Protein AF-A0A6L7U5I7-F1 (afdb_monomer_lite)

Sequence (138 aa):
MARIGSKPTKVTRILHSRALNRSKYDRLVEIAALCGRVRGDAWQRCSGWSTAQQSPREIRDDWMAEGYDWHGLPARLGRATLLDALGDIHACREAAKVPVKKAVWRRTEGDEEERHRLYSLLKQNRWTEDSFLHRHMR

Structure (mmCIF, N/CA/C/O backbone):
data_AF-A0A6L7U5I7-F1
#
_entry.id   AF-A0A6L7U5I7-F1
#
loop_
_atom_site.group_PDB
_atom_site.id
_atom_site.type_symbol
_atom_site.label_atom_id
_atom_site.label_alt_id
_atom_site.label_comp_id
_atom_site.label_asym_id
_atom_site.label_entity_id
_atom_site.label_seq_id
_atom_site.pdbx_PDB_ins_code
_atom_site.Cartn_x
_atom_site.Cartn_y
_atom_site.Cartn_z
_atom_site.occupancy
_atom_site.B_iso_or_equiv
_atom_site.auth_seq_id
_atom_site.auth_comp_id
_atom_site.auth_asym_id
_atom_site.auth_atom_id
_atom_site.pdbx_PDB_model_num
ATOM 1 N N . MET A 1 1 ? -33.440 18.076 3.653 1.00 36.06 1 MET A N 1
ATOM 2 C CA . MET A 1 1 ? -31.994 18.036 3.326 1.00 36.06 1 MET A CA 1
ATOM 3 C C . MET A 1 1 ? -31.671 16.696 2.674 1.00 36.06 1 MET A C 1
ATOM 5 O O . MET A 1 1 ? -31.492 15.711 3.378 1.00 36.06 1 MET A O 1
ATOM 9 N N . ALA A 1 2 ? -31.672 16.627 1.341 1.00 35.25 2 ALA A N 1
ATOM 10 C CA . ALA A 1 2 ? -31.370 15.395 0.612 1.00 35.25 2 ALA A CA 1
ATOM 11 C C . ALA A 1 2 ? -29.850 15.264 0.427 1.00 35.25 2 ALA A C 1
ATOM 13 O O . ALA A 1 2 ? -29.221 16.131 -0.178 1.00 35.25 2 ALA A O 1
ATOM 14 N N . ARG A 1 3 ? -29.248 14.197 0.967 1.00 42.97 3 ARG A N 1
ATOM 15 C CA . ARG A 1 3 ? -27.850 13.849 0.684 1.00 42.97 3 ARG A CA 1
ATOM 16 C C . ARG A 1 3 ? -27.794 13.260 -0.722 1.00 42.97 3 ARG A C 1
ATOM 18 O O . ARG A 1 3 ? -28.278 12.155 -0.946 1.00 42.97 3 ARG A O 1
ATOM 25 N N . ILE A 1 4 ? -27.207 13.995 -1.662 1.00 44.28 4 ILE A N 1
ATOM 26 C CA . ILE A 1 4 ? -26.856 13.460 -2.977 1.00 44.28 4 ILE A CA 1
ATOM 27 C C . ILE A 1 4 ? -25.703 12.481 -2.751 1.00 44.28 4 ILE A C 1
ATOM 29 O O . ILE A 1 4 ? -24.557 12.877 -2.549 1.00 44.28 4 ILE A O 1
ATOM 33 N N . GLY A 1 5 ? -26.022 11.188 -2.729 1.00 47.69 5 GLY A N 1
ATOM 34 C CA . GLY A 1 5 ? -25.027 10.136 -2.869 1.00 47.69 5 GLY A CA 1
ATOM 35 C C . GLY A 1 5 ? -24.395 10.262 -4.250 1.00 47.69 5 GLY A C 1
ATOM 36 O O . GLY A 1 5 ? -25.000 9.872 -5.247 1.00 47.69 5 GLY A O 1
ATOM 37 N N . SER A 1 6 ? -23.203 10.856 -4.315 1.00 52.31 6 SER A N 1
ATOM 38 C CA . SER A 1 6 ? -22.386 10.860 -5.526 1.00 52.31 6 SER A CA 1
ATOM 39 C C . SER A 1 6 ? -22.145 9.410 -5.951 1.00 52.31 6 SER A C 1
ATOM 41 O O . SER A 1 6 ? -21.564 8.626 -5.195 1.00 52.31 6 SER A O 1
ATOM 43 N N . LYS A 1 7 ? -22.631 9.030 -7.140 1.00 53.38 7 LYS A N 1
ATOM 44 C CA . LYS A 1 7 ? -22.275 7.749 -7.763 1.00 53.38 7 LYS A CA 1
ATOM 45 C C . LYS A 1 7 ? -20.746 7.694 -7.887 1.00 53.38 7 LYS A C 1
ATOM 47 O O . LYS A 1 7 ? -20.166 8.688 -8.321 1.00 53.38 7 LYS A O 1
ATOM 52 N N . PRO A 1 8 ? -20.086 6.564 -7.574 1.00 54.03 8 PRO A N 1
ATOM 53 C CA . PRO A 1 8 ? -18.660 6.426 -7.829 1.00 54.03 8 PRO A CA 1
ATOM 54 C C . PRO A 1 8 ? -18.417 6.596 -9.332 1.00 54.03 8 PRO A C 1
ATOM 56 O O . PRO A 1 8 ? -18.853 5.782 -10.148 1.00 54.03 8 PRO A O 1
ATOM 59 N N . THR A 1 9 ? -17.777 7.696 -9.714 1.00 59.50 9 THR A N 1
ATOM 60 C CA . THR A 1 9 ? -17.374 7.952 -11.094 1.00 59.50 9 THR A CA 1
ATOM 61 C C . THR A 1 9 ? -16.351 6.889 -11.480 1.00 59.50 9 THR A C 1
ATOM 63 O O . THR A 1 9 ? -15.383 6.675 -10.755 1.00 59.50 9 THR A O 1
ATOM 66 N N . LYS A 1 10 ? -16.536 6.200 -12.614 1.00 52.00 10 LYS A N 1
ATOM 67 C CA . LYS A 1 10 ? -15.480 5.346 -13.180 1.00 52.00 10 LYS A CA 1
ATOM 68 C C . LYS A 1 10 ? -14.262 6.234 -13.461 1.00 52.00 10 LYS A C 1
ATOM 70 O O . LYS A 1 10 ? -14.295 7.040 -14.383 1.00 52.00 10 LYS A O 1
ATOM 75 N N . VAL A 1 11 ? -13.201 6.086 -12.667 1.00 64.94 11 VAL A N 1
ATOM 76 C CA . VAL A 1 11 ? -11.948 6.862 -12.788 1.00 64.94 11 VAL A CA 1
ATOM 77 C C . VAL A 1 11 ? -10.936 6.160 -13.709 1.00 64.94 11 VAL A C 1
ATOM 79 O O . VAL A 1 11 ? -9.764 6.514 -13.757 1.00 64.94 11 VAL A O 1
ATOM 82 N N . THR A 1 12 ? -11.352 5.141 -14.464 1.00 60.22 12 THR A N 1
ATOM 83 C CA . THR A 1 12 ? -10.451 4.449 -15.393 1.00 60.22 12 THR A CA 1
ATOM 84 C C . THR A 1 12 ? -10.320 5.258 -16.678 1.00 60.22 12 THR A C 1
ATOM 86 O O . THR A 1 12 ? -11.239 5.303 -17.495 1.00 60.22 12 THR A O 1
ATOM 89 N N . ARG A 1 13 ? -9.165 5.902 -16.867 1.00 68.00 13 ARG A N 1
ATOM 90 C CA . ARG A 1 13 ? -8.822 6.600 -18.109 1.00 68.00 13 ARG A CA 1
ATOM 91 C C . ARG A 1 13 ? -8.055 5.646 -19.023 1.00 68.00 13 ARG A C 1
ATOM 93 O O . ARG A 1 13 ? -6.892 5.351 -18.774 1.00 68.00 13 ARG A O 1
ATOM 100 N N . ILE A 1 14 ? -8.712 5.168 -20.076 1.00 79.12 14 ILE A N 1
ATOM 101 C CA . ILE A 1 14 ? -8.058 4.404 -21.143 1.00 79.12 14 ILE A CA 1
ATOM 102 C C . ILE A 1 14 ? -7.525 5.408 -22.165 1.00 79.12 14 ILE A C 1
ATOM 104 O O . ILE A 1 14 ? -8.276 6.238 -22.676 1.00 79.12 14 ILE A O 1
ATOM 108 N N . LEU A 1 15 ? -6.221 5.361 -22.429 1.00 77.94 15 LEU A N 1
ATOM 109 C CA . LEU A 1 15 ? -5.571 6.206 -23.425 1.00 77.94 15 LEU A CA 1
ATOM 110 C C . LEU A 1 15 ? -5.318 5.389 -24.690 1.00 77.94 15 LEU A C 1
ATOM 112 O O . LEU A 1 15 ? -4.795 4.279 -24.629 1.00 77.94 15 LEU A O 1
ATOM 116 N N . HIS A 1 16 ? -5.662 5.965 -25.836 1.00 82.12 16 HIS A N 1
ATOM 117 C CA . HIS A 1 16 ? -5.395 5.382 -27.144 1.00 82.12 16 HIS A CA 1
ATOM 118 C C . HIS A 1 16 ? -4.347 6.220 -27.871 1.00 82.12 16 HIS A C 1
ATOM 120 O O . HIS A 1 16 ? -4.331 7.446 -27.762 1.00 82.12 16 HIS A O 1
ATOM 126 N N . SER A 1 17 ? -3.485 5.557 -28.638 1.00 83.19 17 SER A N 1
ATOM 127 C CA . SER A 1 17 ? -2.568 6.222 -29.563 1.00 83.19 17 SER A CA 1
ATOM 128 C C . SER A 1 17 ? -2.977 5.902 -30.998 1.00 83.19 17 SER A C 1
ATOM 130 O O . SER A 1 17 ? -3.381 4.780 -31.302 1.00 83.19 17 SER A O 1
ATOM 132 N N . ARG A 1 18 ? -2.891 6.894 -31.889 1.00 86.62 18 ARG A N 1
ATOM 133 C CA . ARG A 1 18 ? -3.095 6.709 -33.330 1.00 86.62 18 ARG A CA 1
ATOM 134 C C . ARG A 1 18 ? -1.729 6.628 -34.004 1.00 86.62 18 ARG A C 1
ATOM 136 O O . ARG A 1 18 ? -0.895 7.497 -33.773 1.00 86.62 18 ARG A O 1
ATOM 143 N N . ALA A 1 19 ? -1.523 5.605 -34.835 1.00 86.50 19 ALA A N 1
ATOM 144 C CA . ALA A 1 19 ? -0.299 5.410 -35.622 1.00 86.50 19 ALA A CA 1
ATOM 145 C C . ALA A 1 19 ? 1.002 5.380 -34.787 1.00 86.50 19 ALA A C 1
ATOM 147 O O . ALA A 1 19 ? 2.009 5.996 -35.142 1.00 86.50 19 ALA A O 1
ATOM 148 N N . LEU A 1 20 ? 1.000 4.662 -33.659 1.00 88.94 20 LEU A N 1
ATOM 149 C CA . LEU A 1 20 ? 2.219 4.440 -32.886 1.00 88.94 20 LEU A CA 1
ATOM 150 C C . LEU A 1 20 ? 3.176 3.534 -33.673 1.00 88.94 20 LEU A C 1
ATOM 152 O O . LEU A 1 20 ? 2.856 2.384 -33.960 1.00 88.94 20 LEU A O 1
ATOM 156 N N . ASN A 1 21 ? 4.358 4.053 -34.013 1.00 93.44 21 ASN A N 1
ATOM 157 C CA . ASN A 1 21 ? 5.415 3.251 -34.630 1.00 93.44 21 ASN A CA 1
ATOM 158 C C . ASN A 1 21 ? 5.824 2.104 -33.686 1.00 93.44 21 ASN A C 1
ATOM 160 O O . ASN A 1 21 ? 5.936 2.304 -32.473 1.00 93.44 21 ASN A O 1
ATOM 164 N N . ARG A 1 22 ? 6.103 0.933 -34.264 1.00 93.12 22 ARG A N 1
ATOM 165 C CA . ARG A 1 22 ? 6.577 -0.264 -33.577 1.00 93.12 22 ARG A CA 1
ATOM 166 C C . ARG A 1 22 ? 7.709 0.006 -32.585 1.00 93.12 22 ARG A C 1
ATOM 168 O O . ARG A 1 22 ? 7.569 -0.361 -31.428 1.00 93.12 22 ARG A O 1
ATOM 175 N N . SER A 1 23 ? 8.750 0.744 -32.970 1.00 94.50 23 SER A N 1
ATOM 176 C CA . SER A 1 23 ? 9.875 1.023 -32.060 1.00 94.50 23 SER A CA 1
ATOM 177 C C . SER A 1 23 ? 9.457 1.824 -30.819 1.00 94.50 23 SER A C 1
ATOM 179 O O . SER A 1 23 ? 9.984 1.614 -29.730 1.00 94.50 23 SER A O 1
ATOM 181 N N . LYS A 1 24 ? 8.478 2.734 -30.952 1.00 93.56 24 LYS A N 1
ATOM 182 C CA . LYS A 1 24 ? 7.933 3.478 -29.804 1.00 93.56 24 LYS A CA 1
ATOM 183 C C . LYS A 1 24 ? 7.088 2.573 -28.913 1.00 93.56 24 LYS A C 1
ATOM 185 O O . LYS A 1 24 ? 7.149 2.702 -27.695 1.00 93.56 24 LYS A O 1
ATOM 190 N N . TYR A 1 25 ? 6.308 1.678 -29.515 1.00 93.62 25 TYR A N 1
ATOM 191 C CA . TYR A 1 25 ? 5.539 0.680 -28.781 1.00 93.62 25 TYR A CA 1
ATOM 192 C C . TYR A 1 25 ? 6.453 -0.236 -27.967 1.00 93.62 25 TYR A C 1
ATOM 194 O O . TYR A 1 25 ? 6.255 -0.360 -26.762 1.00 93.62 25 TYR A O 1
ATOM 202 N N . ASP A 1 26 ? 7.490 -0.794 -28.590 1.00 95.25 26 ASP A N 1
ATOM 203 C CA . ASP A 1 26 ? 8.433 -1.693 -27.921 1.00 95.25 26 ASP A CA 1
ATOM 204 C C . ASP A 1 26 ? 9.110 -0.987 -26.731 1.00 95.25 26 ASP A C 1
ATOM 206 O O . ASP A 1 26 ? 9.190 -1.545 -25.636 1.00 95.25 26 ASP A O 1
ATOM 210 N N . ARG A 1 27 ? 9.475 0.296 -26.886 1.00 94.75 27 ARG A N 1
ATOM 211 C CA . ARG A 1 27 ? 10.011 1.103 -25.779 1.00 94.75 27 ARG A CA 1
ATOM 212 C C . ARG A 1 27 ? 9.003 1.324 -24.646 1.00 94.75 27 ARG A C 1
ATOM 214 O O . ARG A 1 27 ? 9.389 1.323 -23.480 1.00 94.75 27 ARG A O 1
ATOM 221 N N . LEU A 1 28 ? 7.721 1.529 -24.955 1.00 93.75 28 LEU A N 1
ATOM 222 C CA . LEU A 1 28 ? 6.676 1.657 -23.931 1.00 93.75 28 LEU A CA 1
ATOM 223 C C . LEU A 1 28 ? 6.440 0.339 -23.190 1.00 93.75 28 LEU A C 1
ATOM 225 O O . LEU A 1 28 ? 6.240 0.366 -21.978 1.00 93.75 28 LEU A O 1
ATOM 229 N N . VAL A 1 29 ? 6.487 -0.797 -23.892 1.00 95.25 29 VAL A N 1
ATOM 230 C CA . VAL A 1 29 ? 6.391 -2.131 -23.280 1.00 95.25 29 VAL A CA 1
ATOM 231 C C . VAL A 1 29 ? 7.548 -2.358 -22.312 1.00 95.25 29 VAL A C 1
ATOM 233 O O . VAL A 1 29 ? 7.322 -2.788 -21.181 1.00 95.25 29 VAL A O 1
ATOM 236 N N . GLU A 1 30 ? 8.769 -2.006 -22.714 1.00 96.69 30 GLU A N 1
ATOM 237 C CA . GLU A 1 30 ? 9.942 -2.083 -21.845 1.00 96.69 30 GLU A CA 1
ATOM 238 C C . GLU A 1 30 ? 9.760 -1.216 -20.591 1.00 96.69 30 GLU A C 1
ATOM 240 O O . GLU A 1 30 ? 9.848 -1.724 -19.475 1.00 96.69 30 GLU A O 1
ATOM 245 N N . ILE A 1 31 ? 9.406 0.065 -20.755 1.00 96.75 31 ILE A N 1
ATOM 246 C CA . ILE A 1 31 ? 9.137 0.980 -19.633 1.00 96.75 31 ILE A CA 1
ATOM 247 C C . ILE A 1 31 ? 8.051 0.415 -18.707 1.00 96.75 31 ILE A C 1
ATOM 249 O O . ILE A 1 31 ? 8.205 0.457 -17.488 1.00 96.75 31 ILE A O 1
ATOM 253 N N . ALA A 1 32 ? 6.974 -0.146 -19.260 1.00 96.06 32 ALA A N 1
ATOM 254 C CA . ALA A 1 32 ? 5.896 -0.740 -18.476 1.00 96.06 32 ALA A CA 1
ATOM 255 C C . ALA A 1 32 ? 6.371 -1.949 -17.652 1.00 96.06 32 ALA A C 1
ATOM 257 O O . ALA A 1 32 ? 5.946 -2.106 -16.504 1.00 96.06 32 ALA A O 1
ATOM 258 N N . ALA A 1 33 ? 7.274 -2.769 -18.197 1.00 97.88 33 ALA A N 1
ATOM 259 C CA . ALA A 1 33 ? 7.893 -3.873 -17.470 1.00 97.88 33 ALA A CA 1
ATOM 260 C C . ALA A 1 33 ? 8.771 -3.368 -16.311 1.00 97.88 33 ALA A C 1
ATOM 262 O O . ALA A 1 33 ? 8.673 -3.892 -15.200 1.00 97.88 33 ALA A O 1
ATOM 263 N N . LEU A 1 34 ? 9.559 -2.305 -16.525 1.00 98.12 34 LEU A N 1
ATOM 264 C CA . LEU A 1 34 ? 10.345 -1.667 -15.461 1.00 98.12 34 LEU A CA 1
ATOM 265 C C . LEU A 1 34 ? 9.441 -1.087 -14.358 1.00 98.12 34 LEU A C 1
ATOM 267 O O . LEU A 1 34 ? 9.670 -1.328 -13.174 1.00 98.12 34 LEU A O 1
ATOM 271 N N . CYS A 1 35 ? 8.359 -0.394 -14.733 1.00 98.12 35 CYS A N 1
ATOM 272 C CA . CYS A 1 35 ? 7.345 0.081 -13.787 1.00 98.12 35 CYS A CA 1
ATOM 273 C C . CYS A 1 35 ? 6.694 -1.084 -13.024 1.00 98.12 35 CYS A C 1
ATOM 275 O O . CYS A 1 35 ? 6.338 -0.950 -11.856 1.00 98.12 35 CYS A O 1
ATOM 277 N N . GLY A 1 36 ? 6.526 -2.240 -13.674 1.00 97.94 36 GLY A N 1
ATOM 278 C CA . GLY A 1 36 ? 6.086 -3.480 -13.038 1.00 97.94 36 GLY A CA 1
ATOM 279 C C . GLY A 1 36 ? 7.004 -3.928 -11.901 1.00 97.94 36 GLY A C 1
ATOM 280 O O . GLY A 1 36 ? 6.495 -4.315 -10.853 1.00 97.94 36 GLY A O 1
ATOM 281 N N . ARG A 1 37 ? 8.327 -3.805 -12.065 1.00 98.25 37 ARG A N 1
ATOM 282 C CA . ARG A 1 37 ? 9.297 -4.140 -11.009 1.00 98.25 37 ARG A CA 1
ATOM 283 C C . ARG A 1 37 ? 9.203 -3.201 -9.813 1.00 98.25 37 ARG A C 1
ATOM 285 O O . ARG A 1 37 ? 9.060 -3.679 -8.697 1.00 98.25 37 ARG A O 1
ATOM 292 N N . VAL A 1 38 ? 9.140 -1.887 -10.050 1.00 98.12 38 VAL A N 1
ATOM 293 C CA . VAL A 1 38 ? 8.940 -0.895 -8.973 1.00 98.12 38 VAL A CA 1
ATOM 294 C C . VAL A 1 38 ? 7.645 -1.167 -8.198 1.00 98.12 38 VAL A C 1
ATOM 296 O O . VAL A 1 38 ? 7.633 -1.123 -6.970 1.00 98.12 38 VAL A O 1
ATOM 299 N N . ARG A 1 39 ? 6.548 -1.499 -8.897 1.00 98.06 39 ARG A N 1
ATOM 300 C CA . ARG A 1 39 ? 5.294 -1.913 -8.242 1.00 98.06 39 ARG A CA 1
ATOM 301 C C . ARG A 1 39 ? 5.485 -3.183 -7.413 1.00 98.06 39 ARG A C 1
ATOM 303 O O . ARG A 1 39 ? 5.005 -3.231 -6.287 1.00 98.06 39 ARG A O 1
ATOM 310 N N . GLY A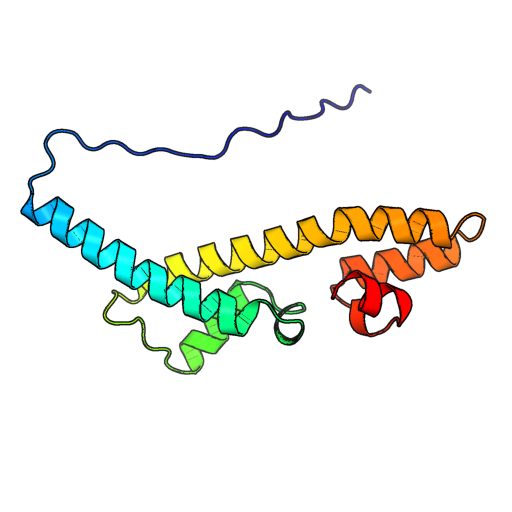 1 40 ? 6.169 -4.189 -7.957 1.00 97.81 40 GLY A N 1
ATOM 311 C CA . GLY A 1 40 ? 6.485 -5.433 -7.252 1.00 97.81 40 GLY A CA 1
ATOM 312 C C . GLY A 1 40 ? 7.237 -5.184 -5.946 1.00 97.81 40 GLY A C 1
ATOM 313 O O . GLY A 1 40 ? 6.803 -5.658 -4.899 1.00 97.81 40 GLY A O 1
ATOM 314 N N . ASP A 1 41 ? 8.282 -4.358 -5.990 1.00 97.44 41 ASP A N 1
ATOM 315 C CA . ASP A 1 41 ? 9.059 -3.980 -4.807 1.00 97.44 41 ASP A CA 1
ATOM 316 C C . ASP A 1 41 ? 8.186 -3.271 -3.765 1.00 97.44 41 ASP A C 1
ATOM 318 O O . ASP A 1 41 ? 8.267 -3.576 -2.574 1.00 97.44 41 ASP A O 1
ATOM 322 N N . ALA A 1 42 ? 7.319 -2.348 -4.202 1.00 97.12 42 ALA A N 1
ATOM 323 C CA . ALA A 1 42 ? 6.405 -1.637 -3.310 1.00 97.12 42 ALA A CA 1
ATOM 324 C C . ALA A 1 42 ? 5.442 -2.609 -2.612 1.00 97.12 42 ALA A C 1
ATOM 326 O O . ALA A 1 42 ? 5.268 -2.548 -1.397 1.00 97.12 42 ALA A O 1
ATOM 327 N N . TRP A 1 43 ? 4.858 -3.557 -3.349 1.00 96.75 43 TRP A N 1
ATOM 328 C CA . TRP A 1 43 ? 3.988 -4.583 -2.768 1.00 96.75 43 TRP A CA 1
ATOM 329 C C . TRP A 1 43 ? 4.738 -5.501 -1.806 1.00 96.75 43 TRP A C 1
ATOM 331 O O . TRP A 1 43 ? 4.222 -5.811 -0.733 1.00 96.75 43 TRP A O 1
ATOM 341 N N . GLN A 1 44 ? 5.962 -5.902 -2.142 1.00 95.81 44 GLN A N 1
ATOM 342 C CA . GLN A 1 44 ? 6.767 -6.765 -1.285 1.00 95.81 44 GLN A CA 1
ATOM 343 C C . GLN A 1 44 ? 7.148 -6.073 0.032 1.00 95.81 44 GLN A C 1
ATOM 345 O O . GLN A 1 44 ? 7.060 -6.685 1.094 1.00 95.81 44 GLN A O 1
ATOM 350 N N . ARG A 1 45 ? 7.559 -4.802 -0.023 1.00 95.12 45 ARG A N 1
ATOM 351 C CA . ARG A 1 45 ? 8.082 -4.065 1.139 1.00 95.12 45 ARG A CA 1
ATOM 352 C C . ARG A 1 45 ? 6.992 -3.370 1.962 1.00 95.12 45 ARG A C 1
ATOM 354 O O . ARG A 1 45 ? 7.146 -3.227 3.171 1.00 95.12 45 ARG A O 1
ATOM 361 N N . CYS A 1 46 ? 5.897 -2.940 1.332 1.00 94.75 46 CYS A N 1
ATOM 362 C CA . CYS A 1 46 ? 4.925 -2.017 1.936 1.00 94.75 46 CYS A CA 1
ATOM 363 C C . CYS A 1 46 ? 3.507 -2.593 2.101 1.00 94.75 46 CYS A C 1
ATOM 365 O O . CYS A 1 46 ? 2.615 -1.904 2.594 1.00 94.75 46 CYS A O 1
ATOM 367 N N . SER A 1 47 ? 3.256 -3.850 1.727 1.00 88.75 47 SER A N 1
ATOM 368 C CA . SER A 1 47 ? 1.954 -4.490 2.001 1.00 88.75 47 SER A CA 1
ATOM 369 C C . SER A 1 47 ? 1.752 -4.828 3.482 1.00 88.75 47 SER A C 1
ATOM 371 O O . SER A 1 47 ? 0.617 -4.911 3.953 1.00 88.75 47 SER A O 1
ATOM 373 N N . GLY A 1 48 ? 2.848 -4.989 4.226 1.00 86.69 48 GLY A N 1
ATOM 374 C CA . GLY A 1 48 ? 2.830 -5.362 5.634 1.00 86.69 48 GLY A CA 1
ATOM 375 C C . GLY A 1 48 ? 2.342 -4.266 6.584 1.00 86.69 48 GLY A C 1
ATOM 376 O O . GLY A 1 48 ? 2.104 -3.112 6.220 1.00 86.69 48 GLY A O 1
ATOM 377 N N . TRP A 1 49 ? 2.235 -4.651 7.854 1.00 84.44 49 TRP A N 1
ATOM 378 C CA . TRP A 1 49 ? 1.848 -3.767 8.953 1.00 84.44 49 TRP A CA 1
ATOM 379 C C . TRP A 1 49 ? 2.865 -2.649 9.235 1.00 84.44 49 TRP A C 1
ATOM 381 O O . TRP A 1 49 ? 2.460 -1.552 9.602 1.00 84.44 49 TRP A O 1
ATOM 391 N N . SER A 1 50 ? 4.165 -2.897 9.048 1.00 85.38 50 SER A N 1
ATOM 392 C CA . SER A 1 50 ? 5.235 -1.942 9.393 1.00 85.38 50 SER A CA 1
ATOM 393 C C . SER A 1 50 ? 5.056 -0.567 8.747 1.00 85.38 50 SER A C 1
ATOM 395 O O . SER A 1 50 ? 5.386 0.443 9.352 1.00 85.38 50 SER A O 1
ATOM 397 N N . THR A 1 51 ? 4.466 -0.531 7.553 1.00 90.25 51 THR A N 1
ATOM 398 C CA . THR A 1 51 ? 4.218 0.699 6.788 1.00 90.25 51 THR A CA 1
ATOM 399 C C . THR A 1 51 ? 2.790 1.227 6.936 1.00 90.25 51 THR A C 1
ATOM 401 O O . THR A 1 51 ? 2.425 2.228 6.326 1.00 90.25 51 THR A O 1
ATOM 404 N N . ALA A 1 52 ? 1.943 0.574 7.738 1.00 89.12 52 ALA A N 1
ATOM 405 C CA . ALA A 1 52 ? 0.535 0.937 7.868 1.00 89.12 52 ALA A CA 1
ATOM 406 C C . ALA A 1 52 ? 0.327 2.322 8.488 1.00 89.12 52 ALA A C 1
ATOM 408 O O . ALA A 1 52 ? -0.670 2.974 8.187 1.00 89.12 52 ALA A O 1
ATOM 409 N N . GLN A 1 53 ? 1.250 2.770 9.335 1.00 91.44 53 GLN A N 1
ATOM 410 C CA . GLN A 1 53 ? 1.181 4.085 9.975 1.00 91.44 53 GLN A CA 1
ATOM 411 C C . GLN A 1 53 ? 1.807 5.201 9.131 1.00 91.44 53 GLN A C 1
ATOM 413 O O . GLN A 1 53 ? 1.611 6.371 9.441 1.00 91.44 53 GLN A O 1
ATOM 418 N N . GLN A 1 54 ? 2.520 4.854 8.059 1.00 93.56 54 GLN A N 1
ATOM 419 C CA . GLN A 1 54 ? 3.180 5.821 7.194 1.00 93.56 54 GLN A CA 1
ATOM 420 C C . GLN A 1 54 ? 2.286 6.185 6.008 1.00 93.56 54 GLN A C 1
ATOM 422 O O . GLN A 1 54 ? 1.570 5.360 5.432 1.00 93.56 54 GLN A O 1
ATOM 427 N N . SER A 1 55 ? 2.350 7.444 5.602 1.00 91.62 55 SER A N 1
ATOM 428 C CA . SER A 1 55 ? 1.763 7.915 4.360 1.00 91.62 55 SER A CA 1
ATOM 429 C C . SER A 1 55 ? 2.596 7.465 3.149 1.00 91.62 55 SER A C 1
ATOM 431 O O . SER A 1 55 ? 3.812 7.288 3.249 1.00 91.62 55 SER A O 1
ATOM 433 N N . PRO A 1 56 ? 1.988 7.375 1.949 1.00 92.94 56 PRO A N 1
ATOM 434 C CA . PRO A 1 56 ? 2.726 7.100 0.714 1.00 92.94 56 PRO A CA 1
ATOM 435 C C . PRO A 1 56 ? 3.898 8.056 0.443 1.00 92.94 56 PRO A C 1
ATOM 437 O O . PRO A 1 56 ? 4.840 7.694 -0.255 1.00 92.94 56 PRO A O 1
ATOM 440 N N . ARG A 1 57 ? 3.837 9.292 0.961 1.00 92.69 57 ARG A N 1
ATOM 441 C CA . ARG A 1 57 ? 4.908 10.281 0.785 1.00 92.69 57 ARG A CA 1
ATOM 442 C C . ARG A 1 57 ? 6.092 10.000 1.699 1.00 92.69 57 ARG A C 1
ATOM 444 O O . ARG A 1 57 ? 7.207 10.036 1.202 1.00 92.69 57 ARG A O 1
ATOM 451 N N . GLU A 1 58 ? 5.842 9.674 2.965 1.00 95.06 58 GLU A N 1
ATOM 452 C CA . GLU A 1 58 ? 6.900 9.314 3.920 1.00 95.06 58 GLU A CA 1
ATOM 453 C C . GLU A 1 58 ? 7.666 8.084 3.429 1.00 95.06 58 GLU A C 1
ATOM 455 O O . GLU A 1 58 ? 8.874 8.159 3.256 1.00 95.06 58 GLU A O 1
ATOM 460 N N . ILE A 1 59 ? 6.958 7.016 3.038 1.00 95.56 59 ILE A N 1
ATOM 461 C CA . ILE A 1 59 ? 7.592 5.797 2.503 1.00 95.56 59 ILE A CA 1
ATOM 462 C C . ILE A 1 59 ? 8.441 6.106 1.261 1.00 95.56 59 ILE A C 1
ATOM 464 O O . ILE A 1 59 ? 9.547 5.594 1.105 1.00 95.56 59 ILE A O 1
ATOM 468 N N . ARG A 1 60 ? 7.929 6.943 0.348 1.00 94.81 60 ARG A N 1
ATOM 469 C CA . ARG A 1 60 ? 8.685 7.364 -0.838 1.00 94.81 60 ARG A CA 1
ATOM 470 C C . ARG A 1 60 ? 9.955 8.112 -0.439 1.00 94.81 60 ARG A C 1
ATOM 472 O O . ARG A 1 60 ? 10.992 7.888 -1.056 1.00 94.81 60 ARG A O 1
ATOM 479 N N . ASP A 1 61 ? 9.860 9.033 0.511 1.00 95.19 61 ASP A N 1
ATOM 480 C CA . ASP A 1 61 ? 10.988 9.863 0.928 1.00 95.19 61 ASP A CA 1
ATOM 481 C C . ASP A 1 61 ? 12.058 9.025 1.643 1.00 95.19 61 ASP A C 1
ATOM 483 O O . ASP A 1 61 ? 13.241 9.220 1.365 1.00 95.19 61 ASP A O 1
ATOM 487 N N . ASP A 1 62 ? 11.656 8.008 2.411 1.00 95.25 62 ASP A N 1
ATOM 488 C CA . ASP A 1 62 ? 12.561 7.006 2.988 1.00 95.25 62 ASP A CA 1
ATOM 489 C C . ASP A 1 62 ? 13.334 6.258 1.886 1.00 95.25 62 ASP A C 1
ATOM 491 O O . ASP A 1 62 ? 14.563 6.215 1.898 1.00 95.25 62 ASP A O 1
ATOM 495 N N . TRP A 1 63 ? 12.646 5.764 0.848 1.00 95.75 63 TRP A N 1
ATOM 496 C CA . TRP A 1 63 ? 13.302 5.073 -0.276 1.00 95.75 63 TRP A CA 1
ATOM 497 C C . TRP A 1 63 ? 14.254 5.985 -1.058 1.00 95.75 63 TRP A C 1
ATOM 499 O O . TRP A 1 63 ? 15.276 5.536 -1.583 1.00 95.75 63 TRP A O 1
ATOM 509 N N . MET A 1 64 ? 13.919 7.275 -1.167 1.00 93.88 64 MET A N 1
ATOM 510 C CA . MET A 1 64 ? 14.803 8.264 -1.784 1.00 93.88 64 MET A CA 1
ATOM 511 C C . MET A 1 64 ? 16.064 8.481 -0.945 1.00 93.88 64 MET A C 1
ATOM 513 O O . MET A 1 64 ? 17.148 8.573 -1.519 1.00 93.88 64 MET A O 1
ATOM 517 N N . ALA A 1 65 ? 15.928 8.556 0.382 1.00 96.12 65 ALA A N 1
ATOM 518 C CA . ALA A 1 65 ? 17.049 8.707 1.305 1.00 96.12 65 ALA A CA 1
ATOM 519 C C . ALA A 1 65 ? 17.963 7.470 1.313 1.00 96.12 65 ALA A C 1
ATOM 521 O O . ALA A 1 65 ? 19.181 7.609 1.396 1.00 96.12 65 ALA A O 1
ATOM 522 N N . GLU A 1 66 ? 17.392 6.277 1.142 1.00 95.44 66 GLU A N 1
ATOM 523 C CA . GLU A 1 66 ? 18.121 5.008 1.004 1.00 95.44 66 GLU A CA 1
ATOM 524 C C . GLU A 1 66 ? 18.857 4.855 -0.339 1.00 95.44 66 GLU A C 1
ATOM 526 O O . GLU A 1 66 ? 19.673 3.948 -0.495 1.00 95.44 66 GLU A O 1
ATOM 531 N N . GLY A 1 67 ? 18.579 5.714 -1.326 1.00 94.50 67 GLY A N 1
ATOM 532 C CA . GLY A 1 67 ? 19.174 5.605 -2.658 1.00 94.50 67 GLY A CA 1
ATOM 533 C C . GLY A 1 67 ? 18.617 4.439 -3.481 1.00 94.50 67 GLY A C 1
ATOM 534 O O . GLY A 1 67 ? 19.370 3.774 -4.190 1.00 94.50 67 GLY A O 1
ATOM 535 N N . TYR A 1 68 ? 17.307 4.186 -3.393 1.00 95.56 68 TYR A N 1
ATOM 536 C CA . TYR A 1 68 ? 16.636 3.103 -4.116 1.00 95.56 68 TYR A CA 1
ATOM 537 C C . TYR A 1 68 ? 16.943 3.084 -5.630 1.00 95.56 68 TYR A C 1
ATOM 539 O O . TYR A 1 68 ? 16.869 4.111 -6.315 1.00 95.56 68 TYR A O 1
ATOM 547 N N . ASP A 1 69 ? 17.232 1.887 -6.155 1.00 95.25 69 ASP A N 1
ATOM 548 C CA . ASP A 1 69 ? 17.457 1.645 -7.582 1.00 95.25 69 ASP A CA 1
ATOM 549 C C . ASP A 1 69 ? 16.129 1.571 -8.350 1.00 95.25 69 ASP A C 1
ATOM 551 O O . ASP A 1 69 ? 15.304 0.682 -8.152 1.00 95.25 69 ASP A O 1
ATOM 555 N N . TRP A 1 70 ? 15.948 2.489 -9.299 1.00 95.88 70 TRP A N 1
ATOM 556 C CA . TRP A 1 70 ? 14.762 2.576 -10.152 1.00 95.88 70 TRP A CA 1
ATOM 557 C C . TRP A 1 70 ? 14.750 1.565 -11.304 1.00 95.88 70 TRP A C 1
ATOM 559 O O . TRP A 1 70 ? 13.974 1.732 -12.249 1.00 95.88 70 TRP A O 1
ATOM 569 N N . HIS A 1 71 ? 15.597 0.534 -11.270 1.00 95.75 71 HIS A N 1
ATOM 570 C CA . HIS A 1 71 ? 15.680 -0.515 -12.291 1.00 95.75 71 HIS A CA 1
ATOM 571 C C . HIS A 1 71 ? 16.007 0.032 -13.689 1.00 95.75 71 HIS A C 1
ATOM 573 O O . HIS A 1 71 ? 15.558 -0.515 -14.699 1.00 95.75 71 HIS A O 1
ATOM 579 N N . GLY A 1 72 ? 16.734 1.150 -13.752 1.00 95.00 72 GLY A N 1
ATOM 580 C CA . GLY A 1 72 ? 17.026 1.882 -14.990 1.00 95.00 72 GLY A CA 1
ATOM 581 C C . GLY A 1 72 ? 15.931 2.852 -15.459 1.00 95.00 72 GLY A C 1
ATOM 582 O O . GLY A 1 72 ? 16.083 3.478 -16.510 1.00 95.00 72 GLY A O 1
ATOM 583 N N . LEU A 1 73 ? 14.833 3.026 -14.710 1.00 96.56 73 LEU A N 1
ATOM 584 C CA . LEU A 1 73 ? 13.862 4.083 -14.999 1.00 96.56 73 LEU A CA 1
ATOM 585 C C . LEU A 1 73 ? 14.417 5.471 -14.661 1.00 96.56 73 LEU A C 1
ATOM 587 O O . LEU A 1 73 ? 15.110 5.648 -13.658 1.00 96.56 73 LEU A O 1
ATOM 591 N N . PRO A 1 74 ? 14.001 6.511 -15.407 1.00 95.56 74 PRO A N 1
ATOM 592 C CA . PRO A 1 74 ? 14.173 7.882 -14.956 1.00 95.56 74 PRO A CA 1
ATOM 593 C C . PRO A 1 74 ? 13.509 8.077 -13.590 1.00 95.56 74 PRO A C 1
ATOM 595 O O . PRO A 1 74 ? 12.322 7.779 -13.427 1.00 95.56 74 PRO A O 1
ATOM 598 N N . ALA A 1 75 ? 14.235 8.662 -12.636 1.00 93.62 75 ALA A N 1
ATOM 599 C CA . ALA A 1 75 ? 13.772 8.808 -11.253 1.00 93.62 75 ALA A CA 1
ATOM 600 C C . ALA A 1 75 ? 12.397 9.493 -11.137 1.00 93.62 75 ALA A C 1
ATOM 602 O O . ALA A 1 75 ? 11.598 9.154 -10.272 1.00 93.62 75 ALA A O 1
ATOM 603 N N . ARG A 1 76 ? 12.066 10.432 -12.037 1.00 95.62 76 ARG A N 1
ATOM 604 C CA . ARG A 1 76 ? 10.735 11.065 -12.072 1.00 95.62 76 ARG A CA 1
ATOM 605 C C . ARG A 1 76 ? 9.613 10.052 -12.321 1.00 95.62 76 ARG A C 1
ATOM 607 O O . ARG A 1 76 ? 8.583 10.131 -11.657 1.00 95.62 76 ARG A O 1
ATOM 614 N N . LEU A 1 77 ? 9.801 9.141 -13.274 1.00 95.94 77 LEU A N 1
ATOM 615 C CA . LEU A 1 77 ? 8.807 8.125 -13.622 1.00 95.94 77 LEU A CA 1
ATOM 616 C C . LEU A 1 77 ? 8.752 7.024 -12.558 1.00 95.94 77 LEU A C 1
ATOM 618 O O . LEU A 1 77 ? 7.661 6.600 -12.181 1.00 95.94 77 LEU A O 1
ATOM 622 N N . GLY A 1 78 ? 9.912 6.633 -12.027 1.00 97.38 78 GLY A N 1
ATOM 623 C CA . GLY A 1 78 ? 10.012 5.713 -10.897 1.00 97.38 78 GLY A CA 1
ATOM 624 C C . GLY A 1 78 ? 9.249 6.218 -9.668 1.00 97.38 78 GLY A C 1
ATOM 625 O O . GLY A 1 78 ? 8.362 5.528 -9.174 1.00 97.38 78 GLY A O 1
ATOM 626 N N . ARG A 1 79 ? 9.489 7.469 -9.247 1.00 96.44 79 ARG A N 1
ATOM 627 C CA . ARG A 1 79 ? 8.781 8.100 -8.116 1.00 96.44 79 ARG A CA 1
ATOM 628 C C . ARG A 1 79 ? 7.268 8.161 -8.307 1.00 96.44 79 ARG A C 1
ATOM 630 O O . ARG A 1 79 ? 6.533 7.936 -7.352 1.00 96.44 79 ARG A O 1
ATOM 637 N N . ALA A 1 80 ? 6.805 8.498 -9.513 1.00 96.12 80 ALA A N 1
ATOM 638 C CA . ALA A 1 80 ? 5.375 8.523 -9.815 1.00 96.12 80 ALA A CA 1
ATOM 639 C C . ALA A 1 80 ? 4.769 7.114 -9.719 1.00 96.12 80 ALA A C 1
ATOM 641 O O . ALA A 1 80 ? 3.776 6.923 -9.028 1.00 96.12 80 ALA A O 1
ATOM 642 N N . THR A 1 81 ? 5.437 6.123 -10.317 1.00 97.31 81 THR A N 1
ATOM 643 C CA . THR A 1 81 ? 5.020 4.713 -10.265 1.00 97.31 81 THR A CA 1
ATOM 644 C C . THR A 1 81 ? 4.949 4.193 -8.828 1.00 97.31 81 THR A C 1
ATOM 646 O O . THR A 1 81 ? 3.992 3.510 -8.472 1.00 97.31 81 THR A O 1
ATOM 649 N N . LEU A 1 82 ? 5.940 4.525 -7.993 1.00 97.75 82 LEU A N 1
ATOM 650 C CA . LEU A 1 82 ? 5.958 4.150 -6.580 1.00 97.75 82 LEU A CA 1
ATOM 651 C C . LEU A 1 82 ? 4.785 4.776 -5.818 1.00 97.75 82 LEU A C 1
ATOM 653 O O . LEU A 1 82 ? 4.091 4.074 -5.091 1.00 97.75 82 LEU A O 1
ATOM 657 N N . LEU A 1 83 ? 4.532 6.075 -5.999 1.00 96.38 83 LEU A N 1
ATOM 658 C CA . LEU A 1 83 ? 3.412 6.748 -5.336 1.00 96.38 83 LEU A CA 1
ATOM 659 C C . LEU A 1 83 ? 2.057 6.152 -5.721 1.00 96.38 83 LEU A C 1
ATOM 661 O O . LEU A 1 83 ? 1.222 5.962 -4.838 1.00 96.38 83 LEU A O 1
ATOM 665 N N . ASP A 1 84 ? 1.857 5.838 -7.001 1.00 95.62 84 ASP A N 1
ATOM 666 C CA . ASP A 1 84 ? 0.631 5.190 -7.471 1.00 95.62 84 ASP A CA 1
ATOM 667 C C . ASP A 1 84 ? 0.470 3.807 -6.815 1.00 95.62 84 ASP A C 1
ATOM 669 O O . ASP A 1 84 ? -0.579 3.510 -6.244 1.00 95.62 84 ASP A O 1
ATOM 673 N N . ALA A 1 85 ? 1.539 3.003 -6.782 1.00 97.00 85 ALA A N 1
ATOM 674 C CA . ALA A 1 85 ? 1.535 1.684 -6.144 1.00 97.00 85 ALA A CA 1
ATOM 675 C C . ALA A 1 85 ? 1.220 1.748 -4.640 1.00 97.00 85 ALA A C 1
ATOM 677 O O . ALA A 1 85 ? 0.421 0.965 -4.129 1.00 97.00 85 ALA A O 1
ATOM 678 N N . LEU A 1 86 ? 1.829 2.694 -3.920 1.00 96.81 86 LEU A N 1
ATOM 679 C CA . LEU A 1 86 ? 1.569 2.914 -2.495 1.00 96.81 86 LEU A CA 1
ATOM 680 C C . LEU A 1 86 ? 0.132 3.395 -2.250 1.00 96.81 86 LEU A C 1
ATOM 682 O O . LEU A 1 86 ? -0.481 3.025 -1.246 1.00 96.81 86 LEU A O 1
ATOM 686 N N . GLY A 1 87 ? -0.422 4.184 -3.174 1.00 94.62 87 GLY A N 1
ATOM 687 C CA . GLY A 1 87 ? -1.834 4.555 -3.184 1.00 94.62 87 GLY A CA 1
ATOM 688 C C . GLY A 1 87 ? -2.749 3.335 -3.299 1.00 94.62 87 GLY A C 1
ATOM 689 O O . GLY A 1 87 ? -3.671 3.192 -2.495 1.00 94.62 87 GLY A O 1
ATOM 690 N N . ASP A 1 88 ? -2.451 2.424 -4.228 1.00 94.62 88 ASP A N 1
ATOM 691 C CA . ASP A 1 88 ? -3.201 1.176 -4.411 1.00 94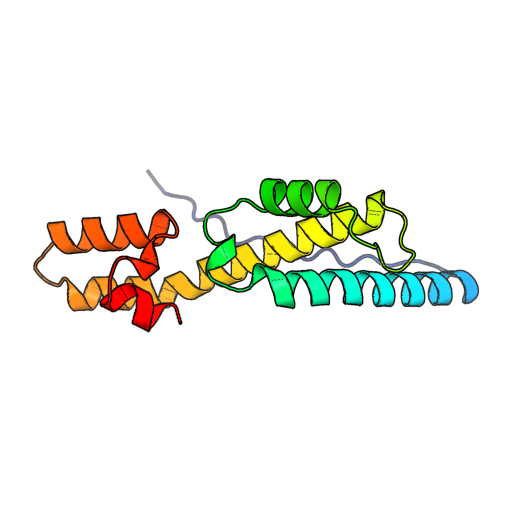.62 88 ASP A CA 1
ATOM 692 C C . ASP A 1 88 ? -3.130 0.271 -3.170 1.00 94.62 88 ASP A C 1
ATOM 694 O O . ASP A 1 88 ? -4.155 -0.252 -2.725 1.00 94.62 88 ASP A O 1
ATOM 698 N N . ILE A 1 89 ? -1.948 0.125 -2.562 1.00 95.31 89 ILE A N 1
ATOM 699 C CA . ILE A 1 89 ? -1.755 -0.632 -1.312 1.00 95.31 89 ILE A CA 1
ATOM 700 C C . ILE A 1 89 ? -2.618 -0.046 -0.190 1.00 95.31 89 ILE A C 1
ATOM 702 O O . ILE A 1 89 ? -3.317 -0.776 0.519 1.00 95.31 89 ILE A O 1
ATOM 706 N N . HIS A 1 90 ? -2.607 1.279 -0.039 1.00 93.88 90 HIS A N 1
ATOM 707 C CA . HIS A 1 90 ? -3.409 1.956 0.973 1.00 93.88 90 HIS A CA 1
ATOM 708 C C . HIS A 1 90 ? -4.912 1.780 0.710 1.00 93.88 90 HIS A C 1
ATOM 710 O O . HIS A 1 90 ? -5.666 1.473 1.633 1.00 93.88 90 HIS A O 1
ATOM 716 N N . ALA A 1 91 ? -5.350 1.888 -0.545 1.00 93.06 91 ALA A N 1
ATOM 717 C CA . ALA A 1 91 ? -6.737 1.647 -0.924 1.00 93.06 91 ALA A CA 1
ATOM 718 C C . ALA A 1 91 ? -7.172 0.200 -0.630 1.00 93.06 91 ALA A C 1
ATOM 720 O O . ALA A 1 91 ? -8.255 -0.016 -0.082 1.00 93.06 91 ALA A O 1
ATOM 721 N N . CYS A 1 92 ? -6.320 -0.789 -0.920 1.00 93.88 92 CYS A N 1
ATOM 722 C CA . CYS A 1 92 ? -6.583 -2.195 -0.603 1.00 93.88 92 CYS A CA 1
ATOM 723 C C . CYS A 1 92 ? -6.720 -2.422 0.907 1.00 93.88 92 CYS A C 1
ATOM 725 O O . CYS A 1 92 ? -7.639 -3.110 1.352 1.00 93.88 92 CYS A O 1
ATOM 727 N N . ARG A 1 93 ? -5.861 -1.790 1.711 1.00 92.88 93 ARG A N 1
ATOM 728 C CA . ARG A 1 93 ? -5.944 -1.815 3.176 1.00 92.88 93 ARG A CA 1
ATOM 729 C C . ARG A 1 93 ? -7.245 -1.199 3.691 1.00 92.88 93 ARG A C 1
ATOM 731 O O . ARG A 1 93 ? -7.895 -1.788 4.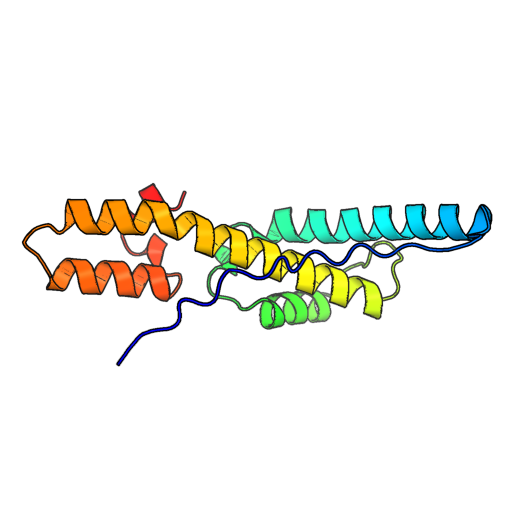551 1.00 92.88 93 ARG A O 1
ATOM 738 N N . GLU A 1 94 ? -7.669 -0.054 3.159 1.00 93.56 94 GLU A N 1
ATOM 739 C CA . GLU A 1 94 ? -8.961 0.545 3.523 1.00 93.56 94 GLU A CA 1
ATOM 740 C C . GLU A 1 94 ? -10.147 -0.340 3.119 1.00 93.56 94 GLU A C 1
ATOM 742 O O . GLU A 1 94 ? -11.114 -0.466 3.875 1.00 93.56 94 GLU A O 1
ATOM 747 N N . ALA A 1 95 ? -10.062 -1.007 1.966 1.00 94.69 95 ALA A N 1
ATOM 748 C CA . ALA A 1 95 ? -11.064 -1.974 1.535 1.00 94.69 95 ALA A CA 1
ATOM 749 C C . ALA A 1 95 ? -11.132 -3.183 2.486 1.00 94.69 95 ALA A C 1
ATOM 751 O O . ALA A 1 95 ? -12.230 -3.599 2.863 1.00 94.69 95 ALA A O 1
ATOM 752 N N . ALA A 1 96 ? -9.986 -3.689 2.956 1.00 94.00 96 ALA A N 1
ATOM 753 C CA . ALA A 1 96 ? -9.917 -4.787 3.924 1.00 94.00 96 ALA A CA 1
ATOM 754 C C . ALA A 1 96 ? -10.612 -4.448 5.255 1.00 94.00 96 ALA A C 1
ATOM 756 O O . ALA A 1 96 ? -11.206 -5.319 5.887 1.00 94.00 96 ALA A O 1
ATOM 757 N N . LYS A 1 97 ? -10.655 -3.170 5.652 1.00 95.44 97 LYS A N 1
ATOM 758 C CA . LYS A 1 97 ? -11.370 -2.735 6.864 1.00 95.44 97 LYS A CA 1
ATOM 759 C C . LYS A 1 97 ? -12.891 -2.843 6.753 1.00 95.44 97 LYS A C 1
ATOM 761 O O . LYS A 1 97 ? -13.567 -2.855 7.780 1.00 95.44 97 LYS A O 1
ATOM 766 N N . VAL A 1 98 ? -13.469 -2.888 5.552 1.00 96.44 98 VAL A N 1
ATOM 767 C CA . VAL A 1 98 ? -14.932 -2.932 5.358 1.00 96.44 98 VAL A CA 1
ATOM 768 C C . VAL A 1 98 ? -15.579 -4.157 6.024 1.00 96.44 98 VAL A C 1
ATOM 770 O O . VAL A 1 98 ? -16.501 -3.966 6.824 1.00 96.44 98 VAL A O 1
ATOM 773 N N . PRO A 1 99 ? -15.141 -5.405 5.764 1.00 96.75 99 PRO A N 1
ATOM 774 C CA . PRO A 1 99 ? -15.663 -6.568 6.481 1.00 96.75 99 PRO A CA 1
ATOM 775 C C . PRO A 1 99 ? -15.342 -6.531 7.983 1.00 96.75 99 PRO A C 1
ATOM 777 O O . PRO A 1 99 ? -16.194 -6.908 8.789 1.00 96.75 99 PRO A O 1
ATOM 780 N N . VAL A 1 100 ? -14.176 -6.008 8.380 1.00 97.12 100 VAL A N 1
ATOM 781 C CA . VAL A 1 100 ? -13.792 -5.880 9.798 1.00 97.12 100 VAL A CA 1
ATOM 782 C C . VAL A 1 100 ? -14.735 -4.946 10.551 1.00 97.12 100 VAL A C 1
ATOM 784 O O . VAL A 1 100 ? -15.163 -5.275 11.653 1.00 97.12 100 VAL A O 1
ATOM 787 N N . LYS A 1 101 ? -15.170 -3.838 9.939 1.00 96.75 101 LYS A N 1
ATOM 788 C CA . LYS A 1 101 ? -16.167 -2.939 10.543 1.00 96.75 101 LYS A CA 1
ATOM 789 C C . LYS A 1 101 ? -17.482 -3.662 10.857 1.00 96.75 101 LYS A C 1
ATOM 791 O O . LYS A 1 101 ? -18.056 -3.454 11.920 1.00 96.75 101 LYS A O 1
ATOM 796 N N . LYS A 1 102 ? -17.928 -4.576 9.987 1.00 96.62 102 LYS A N 1
ATOM 797 C CA . LYS A 1 102 ? -19.112 -5.416 10.253 1.00 96.62 102 LYS A CA 1
ATOM 798 C C . LYS A 1 102 ? -18.876 -6.407 11.398 1.00 96.62 102 LYS A C 1
ATOM 800 O O . LYS A 1 102 ? -19.803 -6.715 12.143 1.00 96.62 102 LYS A O 1
ATOM 805 N N . ALA A 1 103 ? -17.660 -6.935 11.533 1.00 97.19 103 ALA A N 1
ATOM 806 C CA . ALA A 1 103 ? -17.295 -7.807 12.648 1.00 97.19 103 ALA A CA 1
ATOM 807 C C . ALA A 1 103 ? -17.259 -7.040 13.981 1.00 97.19 103 ALA A C 1
ATOM 809 O O . ALA A 1 103 ? -17.826 -7.522 14.957 1.00 97.19 103 ALA A O 1
ATOM 810 N N . VAL A 1 104 ? -16.685 -5.830 14.000 1.00 97.44 104 VAL A N 1
ATOM 811 C CA . VAL A 1 104 ? -16.706 -4.923 15.162 1.00 97.44 104 VAL A CA 1
ATOM 812 C C . VAL A 1 104 ? -18.143 -4.638 15.590 1.00 97.44 104 VAL A C 1
ATOM 814 O O . VAL A 1 104 ? -18.463 -4.788 16.765 1.00 97.44 104 VAL A O 1
ATOM 817 N N . TRP A 1 105 ? -19.024 -4.295 14.644 1.00 96.25 105 TRP A N 1
ATOM 818 C CA . TRP A 1 105 ? -20.427 -4.006 14.947 1.00 96.25 105 TRP A CA 1
ATOM 819 C C . TRP A 1 105 ? -21.133 -5.173 15.646 1.00 96.25 105 TRP A C 1
ATOM 821 O O . TRP A 1 105 ? -21.758 -4.974 16.680 1.00 96.25 105 TRP A O 1
ATOM 831 N N . ARG A 1 106 ? -20.975 -6.399 15.124 1.00 95.88 106 ARG A N 1
ATOM 832 C CA . ARG A 1 106 ? -21.573 -7.611 15.714 1.00 95.88 106 ARG A CA 1
ATOM 833 C C . ARG A 1 106 ? -20.978 -7.968 17.075 1.00 95.88 106 ARG A C 1
ATOM 835 O O . ARG A 1 106 ? -21.686 -8.462 17.936 1.00 95.88 106 ARG A O 1
ATOM 842 N N . ARG A 1 107 ? -19.675 -7.747 17.266 1.00 95.12 107 ARG A N 1
ATOM 843 C CA . ARG A 1 107 ? -18.988 -8.033 18.534 1.00 95.12 107 ARG A CA 1
ATOM 844 C C . ARG A 1 107 ? -19.437 -7.110 19.666 1.00 95.12 107 ARG A C 1
ATOM 846 O O . ARG A 1 107 ? -19.421 -7.525 20.814 1.00 95.12 107 ARG A O 1
ATOM 853 N N . THR A 1 108 ? -19.762 -5.866 19.338 1.00 96.56 108 THR A N 1
ATOM 854 C CA . THR A 1 108 ? -19.993 -4.783 20.306 1.00 96.56 108 THR A CA 1
ATOM 855 C C . THR A 1 108 ? -21.475 -4.441 20.423 1.00 96.56 108 THR A C 1
ATOM 857 O O . THR A 1 108 ? -21.850 -3.292 20.640 1.00 96.56 108 THR A O 1
ATOM 860 N N . GLU A 1 109 ? -22.360 -5.408 20.189 1.00 94.38 109 GLU A N 1
ATOM 861 C CA . GLU A 1 109 ? -23.799 -5.199 20.327 1.00 94.38 109 GLU A CA 1
ATOM 862 C C . GLU A 1 109 ? -24.138 -4.885 21.793 1.00 94.38 109 GLU A C 1
ATOM 864 O O . GLU A 1 109 ? -23.774 -5.635 22.692 1.00 94.38 109 GLU A O 1
ATOM 869 N N . GLY A 1 110 ? -24.771 -3.733 22.037 1.00 93.38 110 GLY A N 1
ATOM 870 C CA . GLY A 1 110 ? -25.031 -3.225 23.390 1.00 93.38 110 GLY A CA 1
ATOM 871 C C . GLY A 1 110 ? -23.858 -2.510 24.079 1.00 93.38 110 GLY A C 1
ATOM 872 O O . GLY A 1 110 ? -24.073 -1.936 25.139 1.00 93.38 110 GLY A O 1
ATOM 873 N N . ASP A 1 111 ? -22.664 -2.477 23.475 1.00 96.75 111 ASP A N 1
ATOM 874 C CA . ASP A 1 111 ? -21.473 -1.809 24.023 1.00 96.75 111 ASP A CA 1
ATOM 875 C C . ASP A 1 111 ? -20.946 -0.746 23.044 1.00 96.75 111 ASP A C 1
ATOM 877 O O . ASP A 1 111 ? -20.184 -1.015 22.110 1.00 96.75 111 ASP A O 1
ATOM 881 N N . GLU A 1 112 ? -21.422 0.486 23.213 1.00 96.19 112 GLU A N 1
ATOM 882 C CA . GLU A 1 112 ? -21.054 1.600 22.341 1.00 96.19 112 GLU A CA 1
ATOM 883 C C . GLU A 1 112 ? -19.624 2.097 22.605 1.00 96.19 112 GLU A C 1
ATOM 885 O O . GLU A 1 112 ? -18.903 2.409 21.654 1.00 96.19 112 GLU A O 1
ATOM 890 N N . GLU A 1 113 ? -19.167 2.100 23.857 1.00 97.00 113 GLU A N 1
ATOM 891 C CA . GLU A 1 113 ? -17.821 2.561 24.215 1.00 97.00 113 GLU A CA 1
ATOM 892 C C . GLU A 1 113 ? -16.741 1.683 23.573 1.00 97.00 113 GLU A C 1
ATOM 894 O O . GLU A 1 113 ? -15.831 2.193 22.906 1.00 97.00 113 GLU A O 1
ATOM 899 N N . GLU A 1 114 ? -16.885 0.359 23.670 1.00 97.12 114 GLU A N 1
ATOM 900 C CA . GLU A 1 114 ? -15.939 -0.576 23.063 1.00 97.12 114 GLU A CA 1
ATOM 901 C C . GLU A 1 114 ? -15.942 -0.465 21.537 1.00 97.12 114 GLU A C 1
ATOM 903 O O . GLU A 1 114 ? -14.899 -0.502 20.875 1.00 97.12 114 GLU A O 1
ATOM 908 N N . ARG A 1 115 ? -17.115 -0.244 20.943 1.00 97.62 115 ARG A N 1
ATOM 909 C CA . ARG A 1 115 ? -17.238 -0.014 19.503 1.00 97.62 115 ARG A CA 1
ATOM 910 C C . ARG A 1 115 ? -16.464 1.221 19.055 1.00 97.62 115 ARG A C 1
ATOM 912 O O . ARG A 1 115 ? -15.747 1.169 18.050 1.00 97.62 115 ARG A O 1
ATOM 919 N N . HIS A 1 116 ? -16.599 2.324 19.789 1.00 97.50 116 HIS A N 1
ATOM 920 C CA . HIS A 1 116 ? -15.868 3.558 19.521 1.00 97.50 116 HIS A CA 1
ATOM 921 C C . HIS A 1 116 ? -14.354 3.360 19.669 1.00 97.50 116 HIS A C 1
ATOM 923 O O . HIS A 1 116 ? -13.599 3.830 18.805 1.00 97.50 116 HIS A O 1
ATOM 929 N N . ARG A 1 117 ? -13.904 2.615 20.689 1.00 97.81 117 ARG A N 1
ATOM 930 C CA . ARG A 1 117 ? -12.490 2.248 20.878 1.00 97.81 117 ARG A CA 1
ATOM 931 C C . ARG A 1 117 ? -11.945 1.483 19.670 1.00 97.81 117 ARG A C 1
ATOM 933 O O . ARG A 1 117 ? -10.961 1.910 19.060 1.00 97.81 117 ARG A O 1
ATOM 940 N N . LEU A 1 118 ? -12.61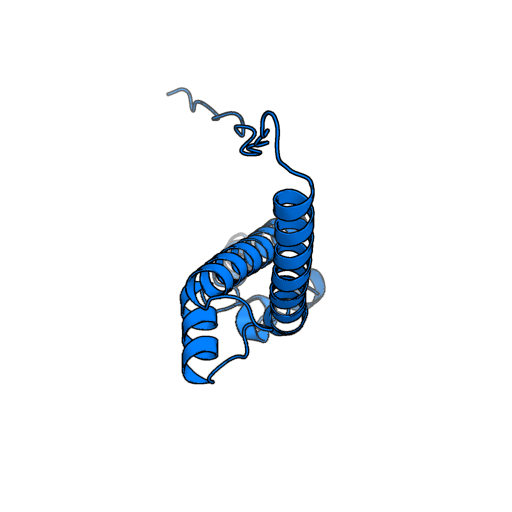9 0.406 19.261 1.00 97.94 118 LEU A N 1
ATOM 941 C CA . LEU A 1 118 ? -12.184 -0.450 18.151 1.00 97.94 118 LEU A CA 1
ATOM 942 C C . LEU A 1 118 ? -12.187 0.284 16.802 1.00 97.94 118 LEU A C 1
ATOM 944 O O . LEU A 1 118 ? -11.247 0.146 16.015 1.00 97.94 118 LEU A O 1
ATOM 948 N N . TYR A 1 119 ? -13.198 1.112 16.522 1.00 97.62 119 TYR A N 1
ATOM 949 C CA . TYR A 1 119 ? -13.200 1.930 15.306 1.00 97.62 119 TYR A CA 1
ATOM 950 C C . TYR A 1 119 ? -12.096 2.982 15.295 1.00 97.62 119 TYR A C 1
ATOM 952 O O . TYR A 1 119 ? -11.529 3.245 14.231 1.00 97.62 119 TYR A O 1
ATOM 960 N N . SER A 1 120 ? -11.762 3.555 16.451 1.00 97.56 120 SER A N 1
ATOM 961 C CA . SER A 1 120 ? -10.669 4.521 16.569 1.00 97.56 120 SER A CA 1
ATOM 962 C C . SER A 1 120 ? -9.323 3.872 16.252 1.00 97.56 120 SER A C 1
ATOM 964 O O . SER A 1 120 ? -8.590 4.395 15.411 1.00 97.56 120 SER A O 1
ATOM 966 N N . LEU A 1 121 ? -9.043 2.692 16.816 1.00 96.88 121 LEU A N 1
ATOM 967 C CA . LEU A 1 121 ? -7.840 1.915 16.494 1.00 96.88 121 LEU A CA 1
ATOM 968 C C . LEU A 1 121 ? -7.782 1.549 15.006 1.00 96.88 121 LEU A C 1
ATOM 970 O O . LEU A 1 121 ? -6.761 1.744 14.348 1.00 96.88 121 LEU A O 1
ATOM 974 N N . LEU A 1 122 ? -8.893 1.079 14.435 1.00 95.75 122 LEU A N 1
ATOM 975 C CA . LEU A 1 122 ? -8.952 0.706 13.022 1.00 95.75 122 LEU A CA 1
ATOM 976 C C . LEU A 1 122 ? -8.738 1.912 12.088 1.00 95.75 122 LEU A C 1
ATOM 978 O O . LEU A 1 122 ? -8.102 1.786 11.040 1.00 95.75 122 LEU A O 1
ATOM 982 N N . LYS A 1 123 ? -9.255 3.090 12.459 1.00 94.06 123 LYS 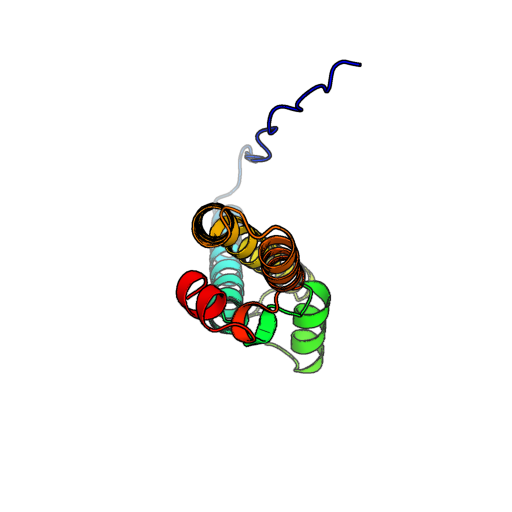A N 1
ATOM 983 C CA . LYS A 1 123 ? -9.079 4.342 11.706 1.00 94.06 123 LYS A CA 1
ATOM 984 C C . LYS A 1 123 ? -7.639 4.846 11.765 1.00 94.06 123 LYS A C 1
ATOM 986 O O . LYS A 1 123 ? -7.138 5.318 10.754 1.00 94.06 123 LYS A O 1
ATOM 991 N N . GLN A 1 124 ? -6.988 4.730 12.919 1.00 94.00 124 GLN A N 1
ATOM 992 C CA . GLN A 1 124 ? -5.611 5.185 13.135 1.00 94.00 124 GLN A CA 1
ATOM 993 C C . GLN A 1 124 ? -4.558 4.225 12.572 1.00 94.00 124 GLN A C 1
ATOM 995 O O . GLN A 1 124 ? -3.373 4.449 12.773 1.00 94.00 124 GLN A O 1
ATOM 1000 N N . ASN A 1 125 ? -4.973 3.152 11.893 1.00 94.06 125 ASN A N 1
ATOM 1001 C CA . ASN A 1 125 ? -4.085 2.062 11.515 1.00 94.06 125 ASN A CA 1
ATOM 1002 C C . ASN A 1 125 ? -3.331 1.512 12.732 1.00 94.06 125 ASN A C 1
ATOM 1004 O O . ASN A 1 125 ? -2.129 1.354 12.647 1.00 94.06 125 ASN A O 1
ATOM 1008 N N . ARG A 1 126 ? -4.027 1.265 13.854 1.00 94.38 126 ARG A N 1
ATOM 1009 C CA . ARG A 1 126 ? -3.512 0.743 15.143 1.00 94.38 126 ARG A CA 1
ATOM 1010 C C . ARG A 1 126 ? -4.109 -0.617 15.522 1.00 94.38 126 ARG A C 1
ATOM 1012 O O . ARG A 1 126 ? -4.212 -0.976 16.688 1.00 94.38 126 ARG A O 1
ATOM 1019 N N . TRP A 1 127 ? -4.533 -1.399 14.529 1.00 93.62 127 TRP A N 1
ATOM 1020 C CA . TRP A 1 127 ? -5.240 -2.666 14.759 1.00 93.62 127 TRP A CA 1
ATOM 1021 C C . TRP A 1 127 ? -4.388 -3.763 15.404 1.00 93.62 127 TRP A C 1
ATOM 1023 O O . TRP A 1 127 ? -4.959 -4.708 15.930 1.00 93.62 127 TRP A O 1
ATOM 1033 N N . THR A 1 128 ? -3.054 -3.683 15.379 1.00 93.31 128 THR A N 1
ATOM 1034 C CA . THR A 1 128 ? -2.196 -4.682 16.046 1.00 93.31 128 THR A CA 1
ATOM 1035 C C . THR A 1 128 ? -2.202 -4.566 17.566 1.00 93.31 128 THR A C 1
ATOM 1037 O O . THR A 1 128 ? -1.784 -5.499 18.241 1.00 93.31 128 THR A O 1
ATOM 1040 N N . GLU A 1 129 ? -2.655 -3.432 18.101 1.00 94.38 129 GLU A N 1
ATOM 1041 C CA . GLU A 1 129 ? -2.719 -3.173 19.543 1.00 94.38 129 GLU A CA 1
ATOM 1042 C C . GLU A 1 129 ? -3.910 -3.865 20.215 1.00 94.38 129 GLU A C 1
ATOM 1044 O O . GLU A 1 129 ? -3.943 -4.001 21.434 1.00 94.38 129 GLU A O 1
ATOM 1049 N N . ASP A 1 130 ? -4.876 -4.332 19.423 1.00 96.38 130 ASP A N 1
ATOM 1050 C CA . ASP A 1 130 ? -6.027 -5.089 19.892 1.00 96.38 130 ASP A CA 1
ATOM 1051 C C . ASP A 1 130 ? -6.029 -6.492 19.272 1.00 96.38 130 ASP A C 1
ATOM 1053 O O . ASP A 1 130 ? -5.931 -6.664 18.057 1.00 96.38 130 ASP A O 1
ATOM 1057 N N . SER A 1 131 ? -6.164 -7.521 20.111 1.00 96.44 131 SER A N 1
ATOM 1058 C CA . SER A 1 131 ? -6.105 -8.924 19.678 1.00 96.44 131 SER A CA 1
ATOM 1059 C C . SER A 1 131 ? -7.209 -9.286 18.674 1.00 96.44 131 SER A C 1
ATOM 1061 O O . SER A 1 131 ? -6.974 -10.030 17.715 1.00 96.44 131 SER A O 1
ATOM 1063 N N . PHE A 1 132 ? -8.414 -8.732 18.848 1.00 96.50 132 PHE A N 1
ATOM 1064 C CA . PHE A 1 132 ? -9.536 -8.999 17.955 1.00 96.50 132 PHE A CA 1
ATOM 1065 C C . PHE A 1 132 ? -9.313 -8.353 16.584 1.00 96.50 132 PHE A C 1
ATOM 1067 O O . PHE A 1 132 ? -9.454 -9.039 15.566 1.00 96.50 132 PHE A O 1
ATOM 1074 N N . LEU A 1 133 ? -8.929 -7.074 16.540 1.00 96.56 133 LEU A N 1
ATOM 1075 C CA . LEU A 1 133 ? -8.657 -6.377 15.280 1.00 96.56 133 LEU A CA 1
ATOM 1076 C C . LEU A 1 133 ? -7.448 -6.964 14.553 1.00 96.56 133 LEU A C 1
ATOM 1078 O O . LEU A 1 133 ? -7.513 -7.171 13.342 1.00 96.56 133 LEU A O 1
ATOM 1082 N N . HIS A 1 134 ? -6.382 -7.298 15.281 1.00 94.56 134 HIS A N 1
ATOM 1083 C CA . HIS A 1 134 ? -5.186 -7.905 14.711 1.00 94.56 134 HIS A CA 1
ATOM 1084 C C . HIS A 1 134 ? -5.513 -9.208 13.981 1.00 94.56 134 HIS A C 1
ATOM 1086 O O . HIS A 1 134 ? -5.055 -9.413 12.861 1.00 94.56 134 HIS A O 1
ATOM 1092 N N . ARG A 1 135 ? -6.354 -10.065 14.573 1.00 94.62 135 ARG A N 1
ATOM 1093 C CA . ARG A 1 135 ? -6.782 -11.317 13.939 1.00 94.62 135 ARG A CA 1
ATOM 1094 C C . ARG A 1 135 ? -7.620 -11.092 12.681 1.00 94.62 135 ARG A C 1
ATOM 1096 O O . ARG A 1 135 ? -7.530 -11.895 11.764 1.00 94.62 135 ARG A O 1
ATOM 1103 N N . HIS A 1 136 ? -8.438 -10.044 12.651 1.00 94.19 136 HIS A N 1
ATOM 1104 C CA . HIS A 1 136 ? -9.346 -9.772 11.533 1.00 94.19 136 HIS A CA 1
ATOM 1105 C C . HIS A 1 136 ? -8.698 -8.996 10.379 1.00 94.19 136 HIS A C 1
ATOM 1107 O O . HIS A 1 136 ? -9.256 -8.986 9.287 1.00 94.19 136 HIS A O 1
ATOM 1113 N N . MET A 1 137 ? -7.572 -8.323 10.626 1.00 93.06 137 MET A N 1
ATOM 1114 C CA . MET A 1 137 ? -6.822 -7.556 9.622 1.00 93.06 137 MET A CA 1
ATOM 1115 C C . MET A 1 137 ? -5.639 -8.321 9.009 1.00 93.06 137 MET A C 1
ATOM 1117 O O . MET A 1 137 ? -5.021 -7.800 8.083 1.00 93.06 137 MET A O 1
ATOM 1121 N N . ARG A 1 138 ? -5.298 -9.499 9.546 1.00 82.75 138 ARG A N 1
ATOM 1122 C CA . ARG A 1 138 ? -4.358 -10.445 8.923 1.00 82.75 138 ARG A CA 1
ATOM 1123 C C . ARG A 1 138 ? -4.982 -11.078 7.688 1.00 82.75 138 ARG A C 1
ATOM 1125 O O . ARG A 1 138 ? -4.230 -11.238 6.707 1.00 82.75 138 ARG A O 1
#

pLDDT: mean 90.37, std 13.37, range [35.25, 98.25]

Radius of gyration: 20.1 Å; chains: 1; bounding box: 51×29×60 Å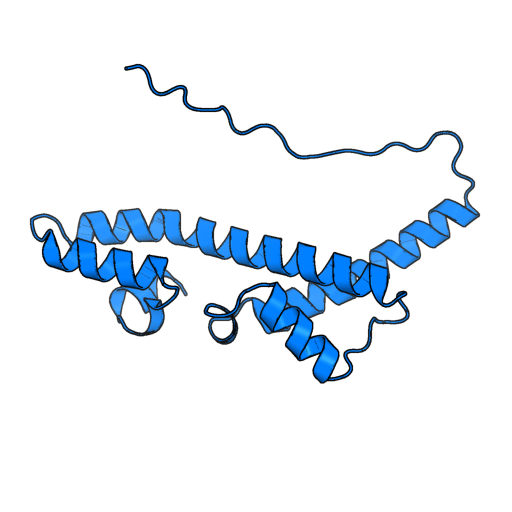

Secondary structure (DSSP, 8-state):
-----------------SS--HHHHHHHHHHHHHHHHHHHHHHHHHSSGGGTTS-HHHHHHHHHHTT---TT--HHHHHHHHHHHHHHHHHHHHHHHHHHHHHHHHHTTT-HHHHHHHHHHHHTT-GGGSHHHHHHH-

Foldseek 3Di:
DDDPPPDPDPPDDDDDDDPDDPVNVVVVVVVVVLLVVLLVVLCVPQLDLVCLQPDLVRVLVVCVVVVPDSSPDDVVVSSVSSSVSSVVSNVVLVVLCPVVLVVLCVVQVVNPPSSVVCVVCSVNSNQVVDPSSVVSSD